Protein AF-R0D9V8-F1 (afdb_monomer_lite)

pLDDT: mean 70.89, std 11.18, range [47.66, 89.81]

Secondary structure (DSSP, 8-state):
-HHHHHHHHHHHHHHHHHHHHHHHHHHHHHHHHHHHH--SHHHHHHHHHHHHHHHHHHHHHHHHHH--THHHHHHHHHHHHHHHHHHHHHHHHHHHHHHHHHHHHHHHHHHHHHHHHHT-

InterPro domains:
  IPR007208 Na(+)/H(+) antiporter subunit F-like [PF04066] (43-93)
  IPR007208 Na(+)/H(+) antiporter subunit F-like [PTHR34702] (14-97)

Organism: NCBI:txid999406

Radius of gyration: 25.47 Å; chains: 1; bounding box: 52×42×79 Å

Structure (mmCIF, N/CA/C/O backbone):
data_AF-R0D9V8-F1
#
_entry.id   AF-R0D9V8-F1
#
loop_
_atom_site.group_PDB
_atom_site.id
_atom_site.type_symbol
_atom_site.label_atom_id
_atom_site.label_alt_id
_atom_site.label_comp_id
_atom_site.label_asym_id
_atom_site.label_entity_id
_atom_site.label_seq_id
_atom_site.pdbx_PDB_ins_code
_atom_site.Cartn_x
_atom_site.Cartn_y
_atom_site.Cartn_z
_atom_site.occupancy
_atom_site.B_iso_or_equiv
_atom_site.auth_seq_id
_atom_site.auth_comp_id
_atom_site.auth_asym_id
_atom_site.auth_atom_id
_atom_site.pdbx_PDB_model_num
ATOM 1 N N . MET A 1 1 ? 24.668 -20.956 -30.617 1.00 48.03 1 MET A N 1
ATOM 2 C CA . MET A 1 1 ? 24.468 -21.303 -29.187 1.00 48.03 1 MET A CA 1
ATOM 3 C C . MET A 1 1 ? 23.769 -20.212 -28.361 1.00 48.03 1 MET A C 1
ATOM 5 O O . MET A 1 1 ? 23.197 -20.563 -27.343 1.00 48.03 1 MET A O 1
ATOM 9 N N . GLY A 1 2 ? 23.724 -18.937 -28.790 1.00 48.38 2 GLY A N 1
ATOM 10 C CA . GLY A 1 2 ? 23.077 -17.847 -28.027 1.00 48.38 2 GLY A CA 1
ATOM 11 C C . GLY A 1 2 ? 21.536 -17.845 -27.986 1.00 48.38 2 GLY A C 1
ATOM 12 O O . GLY A 1 2 ? 20.964 -17.494 -26.963 1.00 48.38 2 GLY A O 1
ATOM 13 N N . ALA A 1 3 ? 20.844 -18.317 -29.031 1.00 50.62 3 ALA A N 1
ATOM 14 C CA . ALA A 1 3 ? 19.370 -18.283 -29.089 1.00 50.62 3 ALA A CA 1
ATOM 15 C C . ALA A 1 3 ? 18.670 -19.261 -28.117 1.00 50.62 3 ALA A C 1
ATOM 17 O O . ALA A 1 3 ? 17.602 -18.962 -27.593 1.00 50.62 3 ALA A O 1
ATOM 18 N N . LYS A 1 4 ? 19.293 -20.414 -27.820 1.00 47.78 4 LYS A N 1
ATOM 19 C CA . LYS A 1 4 ? 18.778 -21.378 -26.828 1.00 47.78 4 LYS A CA 1
ATOM 20 C C . LYS A 1 4 ? 18.909 -20.872 -25.388 1.00 47.78 4 LYS A C 1
ATOM 22 O O . LYS A 1 4 ? 18.100 -21.241 -24.547 1.00 47.78 4 LYS A O 1
ATOM 27 N N . MET A 1 5 ? 19.902 -20.023 -25.121 1.00 50.25 5 MET A N 1
ATOM 28 C CA . MET A 1 5 ? 20.124 -19.432 -23.800 1.00 50.25 5 MET A CA 1
ATOM 29 C C . MET A 1 5 ? 19.162 -18.266 -23.543 1.00 50.25 5 MET A C 1
ATOM 31 O O . MET A 1 5 ? 18.679 -18.127 -22.427 1.00 50.25 5 MET A O 1
ATOM 35 N N . GLY A 1 6 ? 18.802 -17.518 -24.596 1.00 53.31 6 GLY A N 1
ATOM 36 C CA . GLY A 1 6 ? 17.709 -16.542 -24.565 1.00 53.31 6 GLY A CA 1
ATOM 37 C C . GLY A 1 6 ? 16.371 -17.198 -24.226 1.00 53.31 6 GLY A C 1
ATOM 38 O O . GLY A 1 6 ? 15.767 -16.840 -23.231 1.00 53.31 6 GLY A O 1
ATOM 39 N N . ALA A 1 7 ? 15.960 -18.245 -24.950 1.00 54.41 7 ALA A N 1
ATOM 40 C CA . ALA A 1 7 ? 14.696 -18.942 -24.670 1.00 54.41 7 ALA A CA 1
ATOM 41 C C . ALA A 1 7 ? 14.644 -19.613 -23.278 1.00 54.41 7 ALA A C 1
ATOM 43 O O . ALA A 1 7 ? 13.584 -19.673 -22.657 1.00 54.41 7 ALA A O 1
ATOM 44 N N . ALA A 1 8 ? 15.782 -20.100 -22.768 1.00 55.53 8 ALA A N 1
ATOM 45 C CA . ALA A 1 8 ? 15.876 -20.615 -21.402 1.00 55.53 8 ALA A CA 1
ATOM 46 C C . ALA A 1 8 ? 15.761 -19.492 -20.359 1.00 55.53 8 ALA A C 1
ATOM 48 O O . ALA A 1 8 ? 15.076 -19.670 -19.356 1.00 55.53 8 ALA A O 1
ATOM 49 N N . ALA A 1 9 ? 16.366 -18.327 -20.615 1.00 56.56 9 ALA A N 1
ATOM 50 C CA . ALA A 1 9 ? 16.211 -17.148 -19.772 1.00 56.56 9 ALA A CA 1
ATOM 51 C C . ALA A 1 9 ? 14.759 -16.645 -19.781 1.00 56.56 9 ALA A C 1
ATOM 53 O O . ALA A 1 9 ? 14.196 -16.456 -18.709 1.00 56.56 9 ALA A O 1
ATOM 54 N N . GLU A 1 10 ? 14.118 -16.537 -20.949 1.00 59.72 10 GLU A N 1
ATOM 55 C CA . GLU A 1 10 ? 12.695 -16.187 -21.082 1.00 59.72 10 GLU A CA 1
ATOM 56 C C . GLU A 1 10 ? 11.802 -17.158 -20.287 1.00 59.72 10 GLU A C 1
ATOM 58 O O . GLU A 1 10 ? 10.911 -16.738 -19.547 1.00 59.72 10 GLU A O 1
ATOM 63 N N . GLY A 1 11 ? 12.077 -18.467 -20.358 1.00 62.78 11 GLY A N 1
ATOM 64 C CA . GLY A 1 11 ? 11.357 -19.488 -19.591 1.00 62.78 11 GLY A CA 1
ATOM 65 C C . GLY A 1 11 ? 11.581 -19.390 -18.077 1.00 62.78 11 GLY A C 1
ATOM 66 O O . GLY A 1 11 ? 10.637 -19.544 -17.302 1.00 62.78 11 GLY A O 1
ATOM 67 N N . MET A 1 12 ? 12.805 -19.083 -17.639 1.00 67.06 12 MET A N 1
ATOM 68 C CA . MET A 1 12 ? 13.138 -18.875 -16.225 1.00 67.06 12 MET A CA 1
ATOM 69 C C . MET A 1 12 ? 12.504 -17.597 -15.672 1.00 67.06 12 MET A C 1
ATOM 71 O O . MET A 1 12 ? 11.927 -17.631 -14.587 1.00 67.06 12 MET A O 1
ATOM 75 N N . PHE A 1 13 ? 12.548 -16.491 -16.420 1.00 67.75 13 PHE A N 1
ATOM 76 C CA . PHE A 1 13 ? 11.872 -15.246 -16.055 1.00 67.75 13 PHE A CA 1
ATOM 77 C C . PHE A 1 13 ? 10.363 -15.456 -15.958 1.00 67.75 13 PHE A C 1
ATOM 79 O O . PHE A 1 13 ? 9.760 -15.063 -14.963 1.00 67.75 13 PHE A O 1
ATOM 86 N N . THR A 1 14 ? 9.766 -16.156 -16.923 1.00 70.44 14 THR A N 1
ATOM 87 C CA . THR A 1 14 ? 8.336 -16.493 -16.897 1.00 70.44 14 THR A CA 1
ATOM 88 C C . THR A 1 14 ? 7.987 -17.370 -15.692 1.00 70.44 14 THR A C 1
ATOM 90 O O . THR A 1 14 ? 6.995 -17.118 -15.010 1.00 70.44 14 THR A O 1
ATOM 93 N N . GLY A 1 15 ? 8.832 -18.352 -15.363 1.00 76.56 15 GLY A N 1
ATOM 94 C CA . GLY A 1 15 ? 8.662 -19.195 -14.179 1.00 76.56 15 GLY A CA 1
ATOM 95 C C . GLY A 1 15 ? 8.713 -18.401 -12.871 1.00 76.56 15 GLY A C 1
ATOM 96 O O . GLY A 1 15 ? 7.859 -18.586 -12.005 1.00 76.56 15 GLY A O 1
ATOM 97 N N . VAL A 1 16 ? 9.664 -17.471 -12.742 1.00 77.25 16 VAL A N 1
ATOM 98 C CA . VAL A 1 16 ? 9.785 -16.587 -11.570 1.00 77.25 16 VAL A CA 1
ATOM 99 C C . VAL A 1 16 ? 8.598 -15.628 -11.473 1.00 77.25 16 VAL A C 1
ATOM 101 O O . VAL A 1 16 ? 8.066 -15.436 -10.379 1.00 77.25 16 VAL A O 1
ATOM 104 N N . LEU A 1 17 ? 8.136 -15.070 -12.595 1.00 71.31 17 LEU A N 1
ATOM 105 C CA . LEU A 1 17 ? 6.953 -14.209 -12.635 1.00 71.31 17 LEU A CA 1
ATOM 106 C C . LEU A 1 17 ? 5.699 -14.968 -12.186 1.00 71.31 17 LEU A C 1
ATOM 108 O O . LEU A 1 17 ? 5.014 -14.516 -11.269 1.00 71.31 17 LEU A O 1
ATOM 112 N N . ILE A 1 18 ? 5.441 -16.155 -12.739 1.00 77.12 18 ILE A N 1
ATOM 113 C CA . ILE A 1 18 ? 4.298 -16.993 -12.344 1.00 77.12 18 ILE A CA 1
ATOM 114 C C . ILE A 1 18 ? 4.387 -17.368 -10.861 1.00 77.12 18 ILE A C 1
ATOM 116 O O . ILE A 1 18 ? 3.401 -17.227 -10.138 1.00 77.12 18 ILE A O 1
ATOM 120 N N . LEU A 1 19 ? 5.565 -17.775 -10.377 1.00 81.25 19 LEU A N 1
ATOM 121 C CA . LEU A 1 19 ? 5.772 -18.101 -8.966 1.00 81.25 19 LEU A CA 1
ATOM 122 C C . LEU A 1 19 ? 5.473 -16.893 -8.064 1.00 81.25 19 LEU A C 1
ATOM 124 O O . LEU A 1 19 ? 4.761 -17.026 -7.069 1.00 81.25 19 LEU A O 1
ATOM 128 N N . SER A 1 20 ? 5.970 -15.707 -8.429 1.00 75.50 20 SER A N 1
ATOM 129 C CA . SER A 1 20 ? 5.725 -14.474 -7.677 1.00 75.50 20 SER A CA 1
ATOM 130 C C . SER A 1 20 ? 4.242 -14.110 -7.622 1.00 75.50 20 SER A C 1
ATOM 132 O O . SER A 1 20 ? 3.751 -13.778 -6.545 1.00 75.50 20 SER A O 1
ATOM 134 N N . VAL A 1 21 ? 3.511 -14.256 -8.734 1.00 75.88 21 VAL A N 1
ATOM 135 C CA . VAL A 1 21 ? 2.064 -14.011 -8.803 1.00 75.88 21 VAL A CA 1
ATOM 136 C C . VAL A 1 21 ? 1.314 -14.996 -7.911 1.00 75.88 21 VAL A C 1
ATOM 138 O O . VAL A 1 21 ? 0.484 -14.573 -7.113 1.00 75.88 21 VAL A O 1
ATOM 141 N N . VAL A 1 22 ? 1.651 -16.288 -7.964 1.00 81.88 22 VAL A N 1
ATO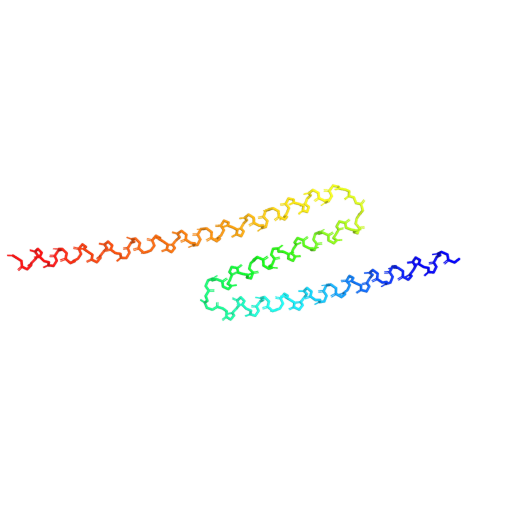M 142 C CA . VAL A 1 22 ? 1.024 -17.325 -7.125 1.00 81.88 22 VAL A CA 1
ATOM 143 C C . VAL A 1 22 ? 1.255 -17.050 -5.636 1.00 81.88 22 VAL A C 1
ATOM 145 O O . VAL A 1 22 ? 0.312 -17.086 -4.843 1.00 81.88 22 VAL A O 1
ATOM 148 N N . ILE A 1 23 ? 2.484 -16.706 -5.246 1.00 79.19 23 ILE A N 1
ATOM 149 C CA . ILE A 1 23 ? 2.815 -16.344 -3.859 1.00 79.19 23 ILE A CA 1
ATOM 150 C C . ILE A 1 23 ? 2.074 -15.067 -3.432 1.00 79.19 23 ILE A C 1
ATOM 152 O O . ILE A 1 23 ? 1.586 -14.992 -2.296 1.00 79.19 23 ILE A O 1
ATOM 156 N N . LEU A 1 24 ? 1.948 -14.079 -4.328 1.00 74.12 24 LEU A N 1
ATOM 157 C CA . LEU A 1 24 ? 1.171 -12.861 -4.085 1.00 74.12 24 LEU A CA 1
ATOM 158 C C . LEU A 1 24 ? -0.305 -13.188 -3.854 1.00 74.12 24 LEU A C 1
ATOM 160 O O . LEU A 1 24 ? -0.888 -12.687 -2.893 1.00 74.12 24 LEU A O 1
ATOM 164 N N . SER A 1 25 ? -0.895 -14.040 -4.693 1.00 77.50 25 SER A N 1
ATOM 165 C CA . SER A 1 25 ? -2.292 -14.466 -4.589 1.00 77.50 25 SER A CA 1
ATOM 166 C C . SER A 1 25 ? -2.561 -15.182 -3.266 1.00 77.50 25 SER A C 1
ATOM 168 O O . SER A 1 25 ? -3.518 -14.838 -2.573 1.00 77.50 25 SER A O 1
ATOM 170 N N . ILE A 1 26 ? -1.681 -16.095 -2.843 1.00 81.81 26 ILE A N 1
ATOM 171 C CA . ILE A 1 26 ? -1.800 -16.785 -1.546 1.00 81.81 26 ILE A CA 1
ATOM 172 C C . ILE A 1 26 ? -1.705 -15.781 -0.385 1.00 81.81 26 ILE A C 1
ATOM 174 O O . ILE A 1 26 ? -2.538 -15.788 0.525 1.00 81.81 26 ILE A O 1
ATOM 178 N N . ASN A 1 27 ? -0.750 -14.847 -0.438 1.00 74.44 27 ASN A N 1
ATOM 179 C CA . ASN A 1 27 ? -0.633 -13.774 0.556 1.00 74.44 27 ASN A CA 1
ATOM 180 C C . ASN A 1 27 ? -1.842 -12.825 0.561 1.00 74.44 27 ASN A C 1
ATOM 182 O O . ASN A 1 27 ? -2.121 -12.181 1.574 1.00 74.44 27 ASN A O 1
ATOM 186 N N . MET A 1 28 ? -2.536 -12.670 -0.567 1.00 70.44 28 MET A N 1
ATOM 187 C CA . MET A 1 28 ? -3.745 -11.851 -0.674 1.00 70.44 28 MET A CA 1
ATOM 188 C C . MET A 1 28 ? -4.896 -12.495 0.101 1.00 70.44 28 MET A C 1
ATOM 190 O O . MET A 1 28 ? -5.557 -11.821 0.889 1.00 70.44 28 MET A O 1
ATOM 194 N N . VAL A 1 29 ? -5.065 -13.811 -0.050 1.00 74.69 29 VAL A N 1
ATOM 195 C CA . VAL A 1 29 ? -6.060 -14.599 0.689 1.00 74.69 29 VAL A CA 1
ATOM 196 C C . VAL A 1 29 ? -5.759 -14.588 2.189 1.00 74.69 29 VAL A C 1
ATOM 198 O O . VAL A 1 29 ? -6.664 -14.377 2.991 1.00 74.69 29 VAL A O 1
ATOM 201 N N . PHE A 1 30 ? -4.489 -14.710 2.587 1.00 73.88 30 PHE A N 1
ATOM 202 C CA . PHE A 1 30 ? -4.100 -14.643 4.001 1.00 73.88 30 PHE A CA 1
ATOM 203 C C . PHE A 1 30 ? -4.362 -13.259 4.627 1.00 73.88 30 PHE A C 1
ATOM 205 O O . PHE A 1 30 ? -4.832 -13.163 5.762 1.00 73.88 30 PHE A O 1
ATOM 212 N N . CYS A 1 31 ? -4.129 -12.175 3.875 1.00 65.50 31 CYS A N 1
ATOM 213 C CA . CYS A 1 31 ? -4.496 -10.821 4.303 1.00 65.50 31 CYS A CA 1
ATOM 214 C C . CYS A 1 31 ? -6.002 -10.637 4.462 1.00 65.50 31 CYS A C 1
ATOM 216 O O . CYS A 1 31 ? -6.429 -10.022 5.435 1.00 65.50 31 CYS A O 1
ATOM 218 N N . LEU A 1 32 ? -6.800 -11.176 3.539 1.00 65.00 32 LEU A N 1
ATOM 219 C CA . LEU A 1 32 ? -8.261 -11.153 3.627 1.00 65.00 32 LEU A CA 1
ATOM 220 C C . LEU A 1 32 ? -8.761 -11.924 4.850 1.00 65.00 32 LEU A C 1
ATOM 222 O O . LEU A 1 32 ? -9.574 -11.397 5.605 1.00 65.00 32 LEU A O 1
ATOM 226 N N . LEU A 1 33 ? -8.224 -13.122 5.096 1.00 66.00 33 LEU A N 1
ATOM 227 C CA . LEU A 1 33 ? -8.568 -13.918 6.275 1.00 66.00 33 LEU A CA 1
ATOM 228 C C . LEU A 1 33 ? -8.260 -13.161 7.573 1.00 66.00 33 LEU A C 1
ATOM 230 O O . LEU A 1 33 ? -9.112 -13.095 8.453 1.00 66.00 33 LEU A O 1
ATOM 234 N N . ARG A 1 34 ? -7.098 -12.505 7.675 1.00 69.50 34 ARG A N 1
ATOM 235 C CA . ARG A 1 34 ? -6.734 -11.691 8.847 1.00 69.50 34 ARG A CA 1
ATOM 236 C C . ARG A 1 34 ? -7.556 -10.399 8.971 1.00 69.50 34 ARG A C 1
ATOM 238 O O . ARG A 1 34 ? -7.906 -10.008 10.079 1.00 69.50 34 ARG A O 1
ATOM 245 N N . ALA A 1 35 ? -7.907 -9.754 7.856 1.00 61.22 35 ALA A N 1
ATOM 246 C CA . ALA A 1 35 ? -8.742 -8.548 7.842 1.00 61.22 35 ALA A CA 1
ATOM 247 C C . ALA A 1 35 ? -10.190 -8.812 8.285 1.00 61.22 35 ALA A C 1
ATOM 249 O O . ALA A 1 35 ? -10.832 -7.920 8.845 1.00 61.22 35 ALA A O 1
ATOM 250 N N . VAL A 1 36 ? -10.701 -10.018 8.008 1.00 61.03 36 VAL A N 1
ATOM 251 C CA . VAL A 1 36 ? -12.063 -10.449 8.356 1.00 61.03 36 VAL A CA 1
ATOM 252 C C . VAL A 1 36 ? -12.118 -11.056 9.760 1.00 61.03 36 VAL A C 1
ATOM 254 O O . VAL A 1 36 ? -13.064 -10.771 10.490 1.00 61.03 36 VAL A O 1
ATOM 257 N N . LEU A 1 37 ? -11.112 -11.840 10.173 1.00 62.28 37 LEU A N 1
ATOM 258 C CA . LEU A 1 37 ? -11.066 -12.441 11.515 1.00 62.28 37 LEU A CA 1
ATOM 259 C C . LEU A 1 37 ? -10.512 -11.512 12.603 1.00 62.28 37 LEU A C 1
ATOM 261 O O . LEU A 1 37 ? -10.627 -11.853 13.774 1.00 62.28 37 LEU A O 1
ATOM 265 N N . GLY A 1 38 ? -9.905 -10.373 12.262 1.00 57.41 38 GLY A N 1
ATOM 266 C CA . GLY A 1 38 ? -9.362 -9.433 13.241 1.00 57.41 38 GLY A CA 1
ATOM 267 C C . GLY A 1 38 ? -10.443 -8.520 13.844 1.00 57.41 38 GLY A C 1
ATOM 268 O O . GLY A 1 38 ? -10.832 -7.555 13.186 1.00 57.41 38 GLY A O 1
ATOM 269 N N . PRO A 1 39 ? -10.891 -8.716 15.104 1.00 60.91 39 PRO A N 1
ATOM 270 C CA . PRO A 1 39 ? -11.776 -7.770 15.800 1.00 60.91 39 PRO A CA 1
ATOM 271 C C . PRO A 1 39 ? -11.060 -6.458 16.172 1.00 60.91 39 PRO A C 1
ATOM 273 O O . PRO A 1 39 ? -11.693 -5.490 16.587 1.00 60.91 39 PRO A O 1
ATOM 276 N N . ARG A 1 40 ? -9.724 -6.419 16.058 1.00 67.12 40 ARG A N 1
ATOM 277 C CA . ARG A 1 40 ? -8.879 -5.286 16.450 1.00 67.12 40 ARG A CA 1
ATOM 278 C C . ARG A 1 40 ? -8.622 -4.374 15.251 1.00 67.12 40 ARG A C 1
ATOM 280 O O . ARG A 1 40 ? -8.123 -4.828 14.224 1.00 67.12 40 ARG A O 1
ATOM 287 N N . PHE A 1 41 ? -8.829 -3.066 15.424 1.00 65.38 41 PHE A N 1
ATOM 288 C CA . PHE A 1 41 ? -8.502 -2.039 14.420 1.00 65.38 41 PHE A CA 1
ATOM 289 C C . PHE A 1 41 ? -7.070 -2.162 13.862 1.00 65.38 41 PHE A C 1
ATOM 291 O O . PHE A 1 41 ? -6.848 -1.919 12.678 1.00 65.38 41 PHE A O 1
ATOM 298 N N . SER A 1 42 ? -6.120 -2.616 14.687 1.00 63.06 42 SER A N 1
ATOM 299 C CA . SER A 1 42 ? -4.721 -2.837 14.297 1.00 63.06 42 SER A CA 1
ATOM 300 C C . SER A 1 42 ? -4.547 -3.881 13.176 1.00 63.06 42 SER A C 1
ATOM 302 O O . SER A 1 42 ? -3.748 -3.674 12.266 1.00 63.06 42 SER A O 1
ATOM 304 N N . ASP A 1 43 ? -5.339 -4.961 13.160 1.00 67.56 43 ASP A N 1
ATOM 305 C CA . ASP A 1 43 ? -5.262 -5.976 12.092 1.00 67.56 43 ASP A CA 1
ATOM 306 C C . ASP A 1 43 ? -5.784 -5.442 10.755 1.00 67.56 43 ASP A C 1
ATOM 308 O O . ASP A 1 43 ? -5.235 -5.747 9.693 1.00 67.56 43 ASP A O 1
ATOM 312 N N . ARG A 1 44 ? -6.808 -4.583 10.804 1.00 72.00 44 ARG A N 1
ATOM 313 C CA . ARG A 1 44 ? -7.376 -3.945 9.613 1.00 72.00 44 ARG A CA 1
ATOM 314 C C . ARG A 1 44 ? -6.399 -2.938 8.994 1.00 72.00 44 ARG A C 1
ATOM 316 O O . ARG A 1 44 ? -6.297 -2.868 7.772 1.00 72.00 44 ARG A O 1
ATOM 323 N N . LEU A 1 45 ? -5.620 -2.228 9.815 1.00 70.69 45 LEU A N 1
ATOM 324 C CA . LEU A 1 45 ? -4.502 -1.395 9.354 1.00 70.69 45 LEU A CA 1
ATOM 325 C C . LEU A 1 45 ? -3.418 -2.231 8.655 1.00 70.69 45 LEU A C 1
ATOM 327 O O . LEU A 1 45 ? -3.043 -1.923 7.523 1.00 70.69 45 LEU A O 1
ATOM 331 N N . ILE A 1 46 ? -2.957 -3.320 9.276 1.00 73.06 46 ILE A N 1
ATOM 332 C CA . ILE A 1 46 ? -1.926 -4.190 8.684 1.00 73.06 46 ILE A CA 1
ATOM 333 C C . ILE A 1 46 ? -2.370 -4.721 7.310 1.00 73.06 46 ILE A C 1
ATOM 335 O O . ILE A 1 46 ? -1.568 -4.730 6.373 1.00 73.06 46 ILE A O 1
ATOM 339 N N . ALA A 1 47 ? -3.646 -5.093 7.158 1.00 72.38 47 ALA A N 1
ATOM 340 C CA . ALA A 1 47 ? -4.201 -5.548 5.884 1.00 72.38 47 ALA A CA 1
ATOM 341 C C . ALA A 1 47 ? -4.158 -4.471 4.783 1.00 72.38 47 ALA A C 1
ATOM 343 O O . ALA A 1 47 ? -3.780 -4.771 3.651 1.00 72.38 47 ALA A O 1
ATOM 344 N N . ILE A 1 48 ? -4.486 -3.215 5.105 1.00 74.56 48 ILE A N 1
ATOM 345 C CA . ILE A 1 48 ? -4.463 -2.096 4.144 1.00 74.56 48 ILE A CA 1
ATOM 346 C C . ILE A 1 48 ? -3.040 -1.842 3.628 1.00 74.56 48 ILE A C 1
ATOM 348 O O . ILE A 1 48 ? -2.837 -1.696 2.422 1.00 74.56 48 ILE A O 1
ATOM 352 N N . ASN A 1 49 ? -2.040 -1.857 4.512 1.00 81.81 49 ASN A N 1
ATOM 353 C CA . ASN A 1 49 ? -0.640 -1.677 4.118 1.00 81.81 49 ASN A CA 1
ATOM 354 C C . ASN A 1 49 ? -0.128 -2.825 3.223 1.00 81.81 49 ASN A C 1
ATOM 356 O O . ASN A 1 49 ? 0.601 -2.613 2.251 1.00 81.81 49 ASN A O 1
ATOM 360 N N . MET A 1 50 ? -0.551 -4.055 3.523 1.00 77.31 50 MET A N 1
ATOM 361 C CA . MET A 1 50 ? -0.242 -5.243 2.720 1.00 77.31 50 MET A CA 1
ATOM 362 C C . MET A 1 50 ? -0.895 -5.226 1.330 1.00 77.31 50 MET A C 1
ATOM 364 O O . MET A 1 50 ? -0.346 -5.790 0.384 1.00 77.31 50 MET A O 1
ATOM 368 N N . ILE A 1 51 ? -2.066 -4.600 1.190 1.00 78.81 51 ILE A N 1
ATOM 369 C CA . ILE A 1 51 ? -2.696 -4.376 -0.117 1.00 78.81 51 ILE A CA 1
ATOM 370 C C . ILE A 1 51 ? -1.895 -3.329 -0.894 1.00 78.81 51 ILE A C 1
ATOM 372 O O . ILE A 1 51 ? -1.499 -3.601 -2.023 1.00 78.81 51 ILE A O 1
ATOM 376 N N . GLY A 1 52 ? -1.577 -2.184 -0.277 1.00 76.88 52 GLY A N 1
ATOM 377 C CA . GLY A 1 52 ? -0.814 -1.109 -0.926 1.00 76.88 52 GLY A CA 1
ATOM 378 C C . GLY A 1 52 ? 0.540 -1.573 -1.471 1.00 76.88 52 GLY A C 1
ATOM 379 O O . GLY A 1 52 ? 0.888 -1.279 -2.612 1.00 76.88 52 GLY A O 1
ATOM 380 N N . THR A 1 53 ? 1.270 -2.384 -0.703 1.00 78.50 53 THR A N 1
ATOM 381 C CA . THR A 1 53 ? 2.553 -2.958 -1.147 1.00 78.50 53 THR A CA 1
ATOM 382 C C . THR A 1 53 ? 2.406 -3.928 -2.323 1.00 78.50 53 THR A C 1
ATOM 384 O O . THR A 1 53 ? 3.230 -3.876 -3.236 1.00 78.50 53 THR A O 1
ATOM 387 N N . LYS A 1 54 ? 1.352 -4.759 -2.378 1.00 76.38 54 LYS A N 1
ATOM 388 C CA . LYS A 1 54 ? 1.088 -5.624 -3.548 1.00 76.38 54 LYS A CA 1
ATOM 389 C C . LYS A 1 54 ? 0.753 -4.822 -4.805 1.00 76.38 54 LYS A C 1
ATOM 391 O O . LYS A 1 54 ? 1.212 -5.183 -5.886 1.00 76.38 54 LYS A O 1
ATOM 396 N N . THR A 1 55 ? -0.016 -3.742 -4.677 1.00 79.44 55 THR A N 1
ATOM 397 C CA . THR A 1 55 ? -0.382 -2.889 -5.818 1.00 79.44 55 THR A CA 1
ATOM 398 C C . THR A 1 55 ? 0.848 -2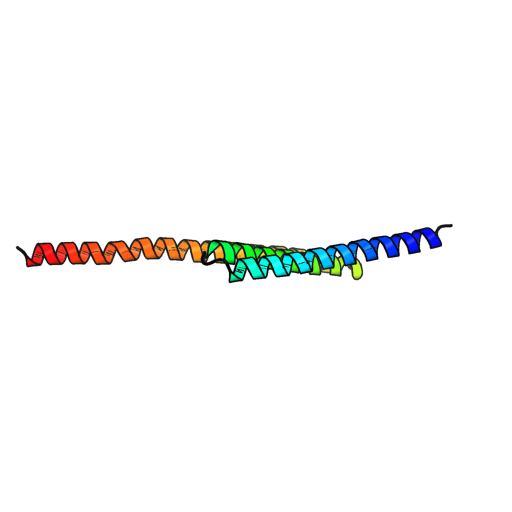.209 -6.417 1.00 79.44 55 THR A C 1
ATOM 400 O O . THR A 1 55 ? 1.025 -2.217 -7.632 1.00 79.44 55 THR A O 1
ATOM 403 N N . VAL A 1 56 ? 1.749 -1.698 -5.572 1.00 83.25 56 VAL A N 1
ATOM 404 C CA . VAL A 1 56 ? 3.030 -1.115 -6.010 1.00 83.25 56 VAL A CA 1
ATOM 405 C C . VAL A 1 56 ? 3.907 -2.162 -6.702 1.00 83.25 56 VAL A C 1
ATOM 407 O O . VAL A 1 56 ? 4.467 -1.889 -7.758 1.00 83.25 56 VAL A O 1
ATOM 410 N N . LEU A 1 57 ? 3.975 -3.382 -6.158 1.00 81.19 57 LEU A N 1
ATOM 411 C CA . LEU A 1 57 ? 4.678 -4.511 -6.779 1.00 81.19 57 LEU A CA 1
ATOM 412 C C . LEU A 1 57 ? 4.129 -4.853 -8.173 1.00 81.19 57 LEU A C 1
ATOM 414 O O . LEU A 1 57 ? 4.909 -5.087 -9.091 1.00 81.19 57 LEU A O 1
ATOM 418 N N . MET A 1 58 ? 2.806 -4.843 -8.355 1.00 74.38 58 MET A N 1
ATOM 419 C CA . MET A 1 58 ? 2.180 -5.065 -9.666 1.00 74.38 58 MET A CA 1
ATOM 420 C C . MET A 1 58 ? 2.563 -3.981 -10.681 1.00 74.38 58 MET A C 1
ATOM 422 O O . MET A 1 58 ? 2.867 -4.302 -11.827 1.00 74.38 58 MET A O 1
ATOM 426 N N . ILE A 1 59 ? 2.604 -2.713 -10.263 1.00 79.56 59 ILE A N 1
ATOM 427 C CA . ILE A 1 59 ? 3.028 -1.598 -11.126 1.00 79.56 59 ILE A CA 1
ATOM 428 C C . ILE A 1 59 ? 4.522 -1.721 -11.467 1.00 79.56 59 ILE A C 1
ATOM 430 O O . ILE A 1 59 ? 4.902 -1.563 -12.626 1.00 79.56 59 ILE A O 1
ATOM 434 N N . ALA A 1 60 ? 5.358 -2.090 -10.492 1.00 77.06 60 ALA A N 1
ATOM 435 C CA . ALA A 1 60 ? 6.789 -2.331 -10.687 1.00 77.06 60 ALA A CA 1
ATOM 436 C C . ALA A 1 60 ? 7.072 -3.449 -11.705 1.00 77.06 60 ALA A C 1
ATOM 438 O O . ALA A 1 60 ? 7.972 -3.325 -12.537 1.00 77.06 60 ALA A O 1
ATOM 439 N N . LEU A 1 61 ? 6.285 -4.528 -11.682 1.00 73.69 61 LEU A N 1
ATOM 440 C CA . LEU A 1 61 ? 6.372 -5.594 -12.684 1.00 73.69 61 LEU A CA 1
ATOM 441 C C . LEU A 1 61 ? 5.918 -5.123 -14.071 1.00 73.69 61 LEU A C 1
ATOM 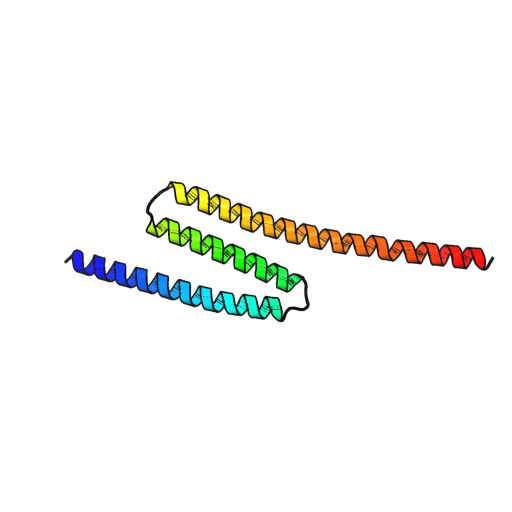443 O O . LEU A 1 61 ? 6.504 -5.533 -15.070 1.00 73.69 61 LEU A O 1
ATOM 447 N N . LEU A 1 62 ? 4.926 -4.232 -14.144 1.00 70.88 62 LEU A N 1
ATOM 448 C CA . LEU A 1 62 ? 4.457 -3.655 -15.406 1.00 70.88 62 LEU A CA 1
ATOM 449 C C . LEU A 1 62 ? 5.547 -2.827 -16.109 1.00 70.88 62 LEU A C 1
ATOM 451 O O . LEU A 1 62 ? 5.711 -2.938 -17.321 1.00 70.88 62 LEU A O 1
ATOM 455 N N . ILE A 1 63 ? 6.340 -2.060 -15.354 1.00 71.69 63 ILE A N 1
ATOM 456 C CA . ILE A 1 63 ? 7.481 -1.286 -15.881 1.00 71.69 63 ILE A CA 1
ATOM 457 C C . ILE A 1 63 ? 8.483 -2.193 -16.599 1.00 71.69 63 ILE A C 1
ATOM 459 O O . ILE A 1 63 ? 8.962 -1.869 -17.685 1.00 71.69 63 ILE A O 1
ATOM 463 N N . LYS A 1 64 ? 8.772 -3.358 -16.005 1.00 66.00 64 LYS A N 1
ATOM 464 C CA . LYS A 1 64 ? 9.700 -4.347 -16.565 1.00 66.00 64 LYS A CA 1
ATOM 465 C C . LYS A 1 64 ? 9.254 -4.829 -17.950 1.00 66.00 64 LYS A C 1
ATOM 467 O O . LYS A 1 64 ? 10.104 -5.101 -18.785 1.00 66.00 64 LYS A O 1
ATOM 472 N N . VAL A 1 65 ? 7.944 -4.943 -18.176 1.00 68.06 65 VAL A N 1
ATOM 473 C CA . VAL A 1 65 ? 7.369 -5.428 -19.441 1.00 68.06 65 VAL A CA 1
ATOM 474 C C . VAL A 1 65 ? 7.410 -4.355 -20.527 1.00 68.06 65 VAL A C 1
ATOM 476 O O . VAL A 1 65 ? 7.663 -4.671 -21.685 1.00 68.06 65 VAL A O 1
ATOM 479 N N . PHE A 1 66 ? 7.173 -3.094 -20.164 1.00 73.31 66 PHE A N 1
ATOM 480 C CA . PHE A 1 66 ? 7.064 -2.007 -21.136 1.00 73.31 66 PHE A CA 1
ATOM 481 C C . PHE A 1 66 ? 8.403 -1.347 -21.498 1.00 73.31 66 PHE A C 1
ATOM 483 O O . PHE A 1 66 ? 8.456 -0.698 -22.532 1.00 73.31 66 PHE A O 1
ATOM 490 N N . HIS A 1 67 ? 9.482 -1.553 -20.727 1.00 64.25 67 HIS A N 1
ATOM 491 C CA . HIS A 1 67 ? 10.840 -1.059 -21.040 1.00 64.25 67 HIS A CA 1
ATOM 492 C C . HIS A 1 67 ? 10.973 0.469 -21.205 1.00 64.25 67 HIS A C 1
ATOM 494 O O . HIS A 1 67 ? 11.940 0.952 -21.786 1.00 64.25 67 HIS A O 1
ATOM 500 N N . GLU A 1 68 ? 10.032 1.228 -20.651 1.00 67.94 68 GLU A N 1
ATOM 501 C CA . GLU A 1 68 ? 9.973 2.680 -20.774 1.00 67.94 68 GLU A CA 1
ATOM 502 C C . GLU A 1 68 ? 10.230 3.362 -19.423 1.00 67.94 68 GLU A C 1
ATOM 504 O O . GLU A 1 68 ? 9.566 3.065 -18.423 1.00 67.94 68 GLU A O 1
ATOM 509 N N . ASP A 1 69 ? 11.181 4.299 -19.394 1.00 67.50 69 ASP A N 1
ATOM 510 C CA . ASP A 1 69 ? 11.689 4.911 -18.157 1.00 67.50 69 ASP A CA 1
ATOM 511 C C . ASP A 1 69 ? 10.639 5.770 -17.428 1.00 67.50 69 ASP A C 1
ATOM 513 O O . ASP A 1 69 ? 10.639 5.845 -16.198 1.00 67.50 69 ASP A O 1
ATOM 517 N N . TYR A 1 70 ? 9.672 6.354 -18.147 1.00 76.88 70 TYR A N 1
ATOM 518 C CA . TYR A 1 70 ? 8.622 7.195 -17.548 1.00 76.88 70 TYR A CA 1
ATOM 519 C C . TYR A 1 70 ? 7.677 6.427 -16.608 1.00 76.88 70 TYR A C 1
ATOM 521 O O . TYR A 1 70 ? 7.012 7.019 -15.754 1.00 76.88 70 TYR A O 1
ATOM 529 N N . LEU A 1 71 ? 7.609 5.100 -16.731 1.00 72.50 71 LEU A N 1
ATOM 530 C CA . LEU A 1 71 ? 6.783 4.265 -15.860 1.00 72.50 71 LEU A CA 1
ATOM 531 C C . LEU A 1 71 ? 7.393 4.139 -14.451 1.00 72.50 71 LEU A C 1
ATOM 533 O O . LEU A 1 71 ? 6.657 3.904 -13.487 1.00 72.50 71 LEU A O 1
ATOM 537 N N . VAL A 1 72 ? 8.713 4.330 -14.314 1.00 74.50 72 VAL A N 1
ATOM 538 C CA . VAL A 1 72 ? 9.434 4.293 -13.028 1.00 74.50 72 VAL A CA 1
ATOM 539 C C . VAL A 1 72 ? 8.977 5.428 -12.118 1.00 74.50 72 VAL A C 1
ATOM 541 O O . VAL A 1 72 ? 8.658 5.185 -10.953 1.00 74.50 72 VAL A O 1
ATOM 544 N N . ASP A 1 73 ? 8.859 6.640 -12.659 1.00 83.69 73 ASP A N 1
ATOM 545 C CA . ASP A 1 73 ? 8.402 7.807 -11.901 1.00 83.69 73 ASP A CA 1
ATOM 546 C C . ASP A 1 73 ? 6.965 7.619 -11.409 1.00 83.69 73 ASP A C 1
ATOM 548 O O . ASP A 1 73 ? 6.671 7.836 -10.232 1.00 83.69 73 ASP A O 1
ATOM 552 N N . ILE A 1 74 ? 6.071 7.123 -12.271 1.00 83.50 74 ILE A N 1
ATOM 553 C CA . ILE A 1 74 ? 4.677 6.830 -11.904 1.00 83.50 74 ILE A CA 1
ATOM 554 C C . ILE A 1 74 ? 4.616 5.777 -10.791 1.00 83.50 74 ILE A C 1
ATOM 556 O O . ILE A 1 74 ? 3.851 5.930 -9.837 1.00 83.50 74 ILE A O 1
ATOM 560 N N . CYS A 1 75 ? 5.440 4.730 -10.867 1.00 83.38 75 CYS A N 1
ATOM 561 C CA . CYS A 1 75 ? 5.523 3.713 -9.821 1.00 83.38 75 CYS A CA 1
ATOM 562 C C . CYS A 1 75 ? 6.017 4.283 -8.493 1.00 83.38 75 CYS A C 1
ATOM 564 O O . CYS A 1 75 ? 5.472 3.948 -7.437 1.00 83.38 75 CYS A O 1
ATOM 566 N N . LEU A 1 76 ? 7.027 5.151 -8.534 1.00 82.62 76 LEU A N 1
ATOM 567 C CA . LEU A 1 76 ? 7.577 5.787 -7.343 1.00 82.62 76 LEU A CA 1
ATOM 568 C C . LEU A 1 76 ? 6.542 6.717 -6.695 1.00 82.62 76 LEU A C 1
ATOM 570 O O . LEU A 1 76 ? 6.334 6.652 -5.483 1.00 82.62 76 LEU A O 1
ATOM 574 N N . ILE A 1 77 ? 5.806 7.497 -7.491 1.00 89.56 77 ILE A N 1
ATOM 575 C CA . ILE A 1 77 ? 4.696 8.333 -7.007 1.00 89.56 77 ILE A CA 1
ATOM 576 C C . ILE A 1 77 ? 3.595 7.460 -6.384 1.00 89.56 77 ILE A C 1
ATOM 578 O O . ILE A 1 77 ? 3.098 7.769 -5.300 1.00 89.56 77 ILE A O 1
ATOM 582 N N . TYR A 1 78 ? 3.245 6.333 -7.009 1.00 86.31 78 TYR A N 1
ATOM 583 C CA . TYR A 1 78 ? 2.223 5.423 -6.482 1.00 86.31 78 TYR A CA 1
ATOM 584 C C . TYR A 1 78 ? 2.645 4.760 -5.163 1.00 86.31 78 TYR A C 1
ATOM 586 O O . TYR A 1 78 ? 1.822 4.586 -4.256 1.00 86.31 78 TYR A O 1
ATOM 594 N N . ALA A 1 79 ? 3.934 4.434 -5.030 1.00 84.75 79 ALA A N 1
ATOM 595 C CA . ALA A 1 79 ? 4.517 3.929 -3.793 1.00 84.75 79 ALA A CA 1
ATOM 596 C C . ALA A 1 79 ? 4.416 4.960 -2.662 1.00 84.75 79 ALA A C 1
ATOM 598 O O . ALA A 1 79 ? 3.970 4.625 -1.560 1.00 84.75 79 ALA A O 1
ATOM 599 N N . LEU A 1 80 ? 4.752 6.221 -2.950 1.00 89.56 80 LEU A N 1
ATOM 600 C CA . LEU A 1 80 ? 4.673 7.315 -1.982 1.00 89.56 80 LEU A CA 1
ATOM 601 C C . LEU A 1 80 ? 3.232 7.603 -1.548 1.00 89.56 80 LEU A C 1
ATOM 603 O O . LEU A 1 80 ? 2.975 7.730 -0.351 1.00 89.56 80 LEU A O 1
ATOM 607 N N . ILE A 1 81 ? 2.280 7.652 -2.486 1.00 89.81 81 ILE A N 1
ATOM 608 C CA . ILE A 1 81 ? 0.862 7.893 -2.176 1.00 89.81 81 ILE A CA 1
ATOM 609 C C . ILE A 1 81 ? 0.292 6.753 -1.326 1.00 89.81 81 ILE A C 1
ATOM 611 O O . ILE A 1 81 ? -0.343 7.013 -0.305 1.00 89.81 81 ILE A O 1
ATOM 615 N N . SER A 1 82 ? 0.558 5.496 -1.697 1.00 84.12 82 SER A N 1
ATOM 616 C CA . SER A 1 82 ? 0.062 4.324 -0.958 1.00 84.12 82 SER A CA 1
ATOM 617 C C . SER A 1 82 ? 0.570 4.304 0.486 1.00 84.12 82 SER A C 1
ATOM 619 O O . SER A 1 82 ? -0.194 4.039 1.417 1.00 84.12 82 SER A O 1
ATOM 621 N N . PHE A 1 83 ? 1.848 4.640 0.685 1.00 83.69 83 PHE A N 1
ATOM 622 C CA . PHE A 1 83 ? 2.436 4.745 2.017 1.00 83.69 83 PHE A CA 1
ATOM 623 C C . PHE A 1 83 ? 1.855 5.926 2.808 1.00 83.69 83 PHE A C 1
ATOM 625 O O . PHE A 1 83 ? 1.476 5.770 3.972 1.00 83.69 83 PHE A O 1
ATOM 632 N N . LEU A 1 84 ? 1.715 7.094 2.174 1.00 89.12 84 LEU A N 1
ATOM 633 C CA . LEU A 1 84 ? 1.167 8.290 2.811 1.00 89.12 84 LEU A CA 1
ATOM 634 C C . LEU A 1 84 ? -0.282 8.081 3.264 1.00 89.12 84 LEU A C 1
ATOM 636 O O . LEU A 1 84 ? -0.607 8.389 4.411 1.00 89.12 84 LEU A O 1
ATOM 640 N N . SER A 1 85 ? -1.141 7.513 2.413 1.00 86.50 85 SER A N 1
ATOM 641 C CA . SER A 1 85 ? -2.532 7.203 2.765 1.00 86.50 85 SER A CA 1
ATOM 642 C C . SER A 1 85 ? -2.624 6.299 3.996 1.00 86.50 85 SER A C 1
ATOM 644 O O . SER A 1 85 ? -3.458 6.538 4.870 1.00 86.50 85 SER A O 1
ATOM 646 N N . PHE A 1 86 ? -1.741 5.304 4.116 1.00 82.69 86 PHE 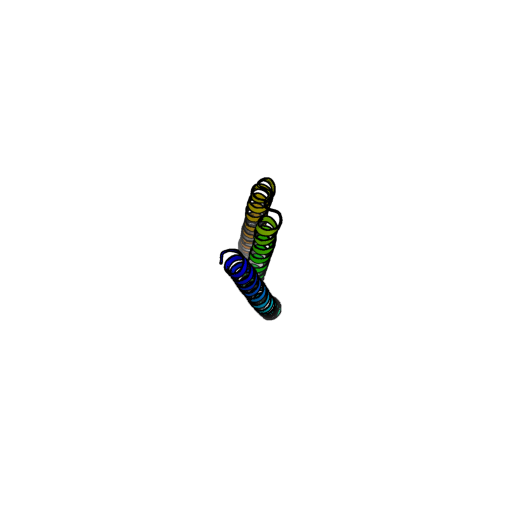A N 1
ATOM 647 C CA . PHE A 1 86 ? -1.695 4.420 5.280 1.00 82.69 86 PHE A CA 1
ATOM 648 C C . PHE A 1 86 ? -1.231 5.137 6.559 1.00 82.69 86 PHE A C 1
ATOM 650 O O . PHE A 1 86 ? -1.854 4.992 7.617 1.00 82.69 86 PHE A O 1
ATOM 657 N N . VAL A 1 87 ? -0.174 5.951 6.477 1.00 84.88 87 VAL A N 1
ATOM 658 C CA . VAL A 1 87 ? 0.328 6.733 7.622 1.00 84.88 87 VAL A CA 1
ATOM 659 C C . VAL A 1 87 ? -0.731 7.723 8.111 1.00 84.88 87 VAL A C 1
ATOM 661 O O . VAL A 1 87 ? -0.977 7.819 9.316 1.00 84.88 87 VAL A O 1
ATOM 664 N N . VAL A 1 88 ? -1.398 8.419 7.186 1.00 89.44 88 VAL A N 1
ATOM 665 C CA . VAL A 1 88 ? -2.486 9.355 7.500 1.00 89.44 88 VAL A CA 1
ATOM 666 C C . VAL A 1 88 ? -3.653 8.621 8.148 1.00 89.44 88 VAL A C 1
ATOM 668 O O . VAL A 1 88 ? -4.146 9.078 9.175 1.00 89.44 88 VAL A O 1
ATOM 671 N N . LEU A 1 89 ? -4.060 7.466 7.615 1.00 84.75 89 LEU A N 1
ATOM 672 C CA . LEU A 1 89 ? -5.124 6.655 8.206 1.00 84.75 89 LEU A CA 1
ATOM 673 C C . LEU A 1 89 ? -4.771 6.219 9.636 1.00 84.75 89 LEU A C 1
ATOM 675 O O . LEU A 1 89 ? -5.592 6.357 10.540 1.00 84.75 89 LEU A O 1
ATOM 679 N N . THR A 1 90 ? -3.536 5.768 9.863 1.00 83.19 90 THR A N 1
ATOM 680 C CA . THR A 1 90 ? -3.038 5.382 11.195 1.00 83.19 90 THR A CA 1
ATOM 681 C C . THR A 1 90 ? -3.086 6.549 12.175 1.00 83.19 90 THR A C 1
ATOM 683 O O . THR A 1 90 ? -3.629 6.415 13.272 1.00 83.19 90 THR A O 1
ATOM 686 N N . LYS A 1 91 ? -2.566 7.716 11.776 1.00 83.94 91 LYS A N 1
ATOM 687 C CA . LYS A 1 91 ? -2.594 8.940 12.590 1.00 83.94 91 LYS A CA 1
ATOM 688 C C . LYS A 1 91 ? -4.020 9.386 12.885 1.00 83.94 91 LYS A C 1
ATOM 690 O O . LYS A 1 91 ? -4.334 9.706 14.024 1.00 83.94 91 LYS A O 1
ATOM 695 N N . LEU A 1 92 ? -4.885 9.379 11.877 1.00 86.94 92 LEU A N 1
ATOM 696 C CA . LEU A 1 92 ? -6.277 9.792 11.997 1.00 86.94 92 LEU A CA 1
ATOM 697 C C . LEU A 1 92 ? -7.056 8.890 12.957 1.00 86.94 92 LEU A C 1
ATOM 699 O O . LEU A 1 92 ? -7.901 9.386 13.692 1.00 86.94 92 LEU A O 1
ATOM 703 N N . LEU A 1 93 ? -6.779 7.588 12.963 1.00 81.69 93 LEU A N 1
ATOM 704 C CA . LEU A 1 93 ? -7.391 6.640 13.894 1.00 81.69 93 LEU A CA 1
ATOM 705 C C . LEU A 1 93 ? -6.817 6.783 15.312 1.00 81.69 93 LEU A C 1
ATOM 707 O O . LEU A 1 93 ? -7.585 6.826 16.270 1.00 81.69 93 LEU A O 1
ATOM 711 N N . GLY A 1 94 ? -5.496 6.935 15.450 1.00 80.50 94 GLY A N 1
ATOM 712 C CA . GLY A 1 94 ? -4.838 7.192 16.737 1.00 80.50 94 GLY A CA 1
ATOM 713 C C . GLY A 1 94 ? -5.346 8.461 17.424 1.00 80.50 94 GLY A C 1
ATOM 714 O O . GLY A 1 94 ? -5.686 8.438 18.602 1.00 80.50 94 GLY A O 1
ATOM 715 N N . LEU A 1 95 ? -5.493 9.551 16.664 1.00 82.81 95 LEU A N 1
ATOM 716 C CA . LEU A 1 95 ? -6.008 10.826 17.174 1.00 82.81 95 LEU A CA 1
ATOM 717 C C . LEU A 1 95 ? -7.466 10.747 17.648 1.00 82.81 95 LEU A C 1
ATOM 719 O O . LEU A 1 95 ? -7.853 11.483 18.551 1.00 82.81 95 LEU A O 1
ATOM 723 N N . ARG A 1 96 ? -8.288 9.875 17.052 1.00 78.00 96 ARG A N 1
ATOM 724 C CA . ARG A 1 96 ? -9.689 9.683 17.465 1.00 78.00 96 ARG A CA 1
ATOM 725 C C . ARG A 1 96 ? -9.778 8.978 18.811 1.00 78.00 96 ARG A C 1
ATOM 727 O O . ARG A 1 96 ? -10.533 9.435 19.660 1.00 78.00 96 ARG A O 1
ATOM 734 N N . MET A 1 97 ? -8.950 7.955 19.022 1.00 75.81 97 MET A N 1
ATOM 735 C CA . MET A 1 97 ? -8.868 7.248 20.304 1.00 75.81 97 MET A CA 1
ATOM 736 C C . MET A 1 97 ? -8.407 8.178 21.436 1.00 75.81 97 MET A C 1
ATOM 738 O O . MET A 1 97 ? -9.069 8.245 22.466 1.00 75.81 97 MET A O 1
ATOM 742 N N . SER A 1 98 ? -7.367 8.995 21.220 1.00 71.00 98 SER A N 1
ATOM 743 C CA . SER A 1 98 ? -6.935 9.980 22.230 1.00 71.00 98 SER A CA 1
ATOM 744 C C . SER A 1 98 ? -7.969 11.081 22.510 1.00 71.00 98 SER A C 1
ATOM 746 O O . SER A 1 98 ? -7.905 11.724 23.554 1.00 71.00 98 SER A O 1
ATOM 748 N N . ARG A 1 99 ? -8.929 11.325 21.604 1.00 67.19 99 ARG A N 1
ATOM 749 C CA . ARG A 1 99 ? -10.005 12.306 21.824 1.00 67.19 99 ARG A CA 1
ATOM 750 C C . ARG A 1 99 ? -11.189 11.725 22.600 1.00 67.19 99 ARG A C 1
ATOM 752 O O . ARG A 1 99 ? -11.812 12.460 23.361 1.00 67.19 99 ARG A O 1
ATOM 759 N N . GLU A 1 100 ? -11.483 10.435 22.445 1.00 60.16 100 GLU A N 1
ATOM 760 C CA . GLU A 1 100 ? -12.499 9.751 23.260 1.00 60.16 100 GLU A CA 1
ATOM 761 C C . GLU A 1 100 ? -12.087 9.662 24.735 1.00 60.16 100 GLU A C 1
ATOM 763 O O . GLU A 1 100 ? -12.924 9.899 25.606 1.00 60.16 100 GLU A O 1
ATOM 768 N N . GLU A 1 101 ? -10.801 9.449 25.032 1.00 58.53 101 GLU A N 1
ATOM 769 C CA . GLU A 1 101 ? -10.291 9.488 26.414 1.00 58.53 101 GLU A CA 1
ATOM 770 C C . GLU A 1 101 ? -10.472 10.874 27.067 1.00 58.53 101 GLU A C 1
ATOM 772 O O . GLU A 1 101 ? -10.781 10.967 28.254 1.00 58.53 101 GLU A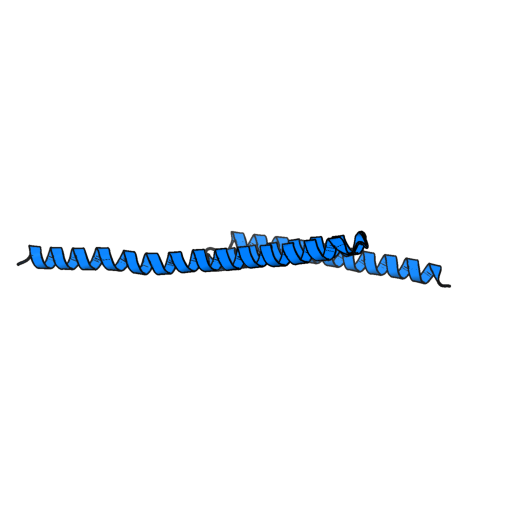 O 1
ATOM 777 N N . GLY A 1 102 ? -10.379 11.958 26.286 1.00 55.06 102 GLY A N 1
ATOM 778 C CA . GLY A 1 102 ? -10.626 13.324 26.765 1.00 55.06 102 GLY A CA 1
ATOM 779 C C . GLY A 1 102 ? -12.107 13.684 26.950 1.00 55.06 102 GLY A C 1
ATOM 780 O O . GLY A 1 102 ? -12.432 14.510 27.800 1.00 55.06 102 GLY A O 1
ATOM 781 N N . MET A 1 103 ? -13.023 13.068 26.192 1.00 53.72 103 MET A N 1
ATOM 782 C CA . MET A 1 103 ? -14.469 13.341 26.288 1.00 53.72 103 MET A CA 1
ATOM 783 C C . MET A 1 103 ? -15.192 12.441 27.307 1.00 53.72 103 MET A C 1
ATOM 785 O O . MET A 1 103 ? -16.205 12.861 27.864 1.00 53.72 103 MET A O 1
ATOM 789 N N . GLY A 1 104 ? -14.671 11.243 27.604 1.00 48.59 104 GLY A N 1
ATOM 790 C CA . GLY A 1 104 ? -15.230 10.342 28.627 1.00 48.59 104 GLY A CA 1
ATOM 791 C C . GLY A 1 104 ? -14.948 10.765 30.077 1.00 48.59 104 GLY A C 1
ATOM 792 O O . GLY A 1 104 ? -15.728 10.450 30.976 1.00 48.59 104 GLY A O 1
ATOM 793 N N . GLY A 1 105 ? -13.867 11.518 30.312 1.00 47.66 105 GLY A N 1
ATOM 794 C CA . GLY A 1 105 ? -13.516 12.047 31.637 1.00 47.66 105 GLY A CA 1
ATOM 795 C C . GLY A 1 105 ? -14.294 13.307 32.038 1.00 47.66 105 GLY A C 1
ATOM 796 O O . GLY A 1 105 ? -14.627 13.476 33.209 1.00 47.66 105 GLY A O 1
ATOM 797 N N . SER A 1 106 ? -14.646 14.167 31.075 1.00 49.72 106 SER A N 1
ATOM 798 C CA . SER A 1 106 ? -15.302 15.455 31.359 1.00 49.72 106 SER A CA 1
ATOM 799 C C . SER A 1 106 ? -16.754 15.293 31.823 1.00 49.72 106 SER A C 1
ATOM 801 O O . SER A 1 106 ? -17.167 15.940 32.776 1.00 49.72 106 SER A O 1
ATOM 803 N N . GLY A 1 107 ? -17.517 14.376 31.215 1.00 47.88 107 GLY A N 1
ATOM 804 C CA . GLY A 1 107 ? -18.927 14.155 31.571 1.00 47.88 107 GLY A CA 1
ATOM 805 C C . GLY A 1 107 ? -19.154 13.381 32.876 1.00 47.88 107 GLY A C 1
ATOM 806 O O . GLY A 1 107 ? -20.291 13.295 33.333 1.00 47.88 107 GLY A O 1
ATOM 807 N N . THR A 1 108 ? -18.102 12.802 33.463 1.00 52.44 108 THR A N 1
ATOM 808 C CA . THR A 1 108 ? -18.173 12.095 34.755 1.00 52.44 108 THR A CA 1
ATOM 809 C C . THR A 1 108 ? -17.806 13.034 35.906 1.00 52.44 108 THR A C 1
ATOM 811 O O . THR A 1 108 ? -18.487 13.032 36.924 1.00 52.44 108 THR A O 1
ATOM 814 N N . ALA A 1 109 ? -16.805 13.903 35.715 1.00 55.6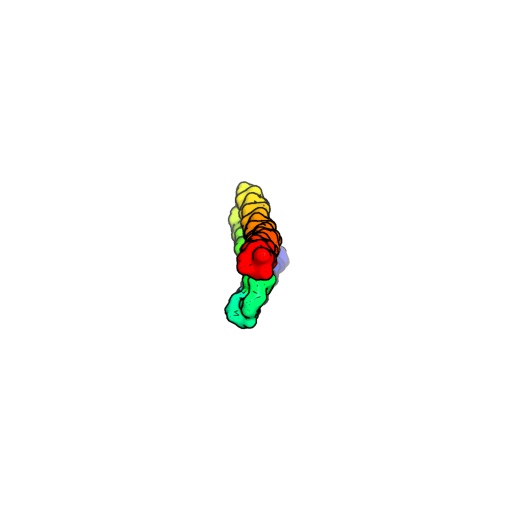6 109 ALA A N 1
ATOM 815 C CA . ALA A 1 109 ? -16.409 14.906 36.705 1.00 55.66 109 ALA A CA 1
ATOM 816 C C . ALA A 1 109 ? -17.469 16.006 36.906 1.00 55.66 109 ALA A C 1
ATOM 818 O O . ALA A 1 109 ? -17.673 16.463 38.026 1.00 55.66 109 ALA A O 1
ATOM 819 N N . GLU A 1 110 ? -18.176 16.402 35.843 1.00 57.94 110 GLU A N 1
ATOM 820 C CA . GLU A 1 110 ? -19.247 17.408 35.919 1.00 57.94 110 GLU A CA 1
ATOM 821 C C . GLU A 1 110 ? -20.477 16.869 36.668 1.00 57.94 110 GLU A C 1
ATOM 823 O O . GLU A 1 110 ? -21.027 17.553 37.525 1.00 57.94 110 GLU A O 1
ATOM 828 N N . LYS A 1 111 ? -20.817 15.589 36.459 1.00 56.91 111 LYS A N 1
ATOM 829 C CA . LYS A 1 111 ? -21.886 14.904 37.203 1.00 56.91 111 LYS A CA 1
ATOM 830 C C . LYS A 1 111 ? -21.534 14.665 38.668 1.00 56.91 111 LYS A C 1
ATOM 832 O O . LYS A 1 111 ? -22.401 14.785 39.523 1.00 56.91 111 LYS A O 1
ATOM 837 N N . GLU A 1 112 ? -20.275 14.345 38.969 1.00 61.91 112 GLU A N 1
ATOM 838 C CA . GLU A 1 112 ? -19.818 14.168 40.352 1.00 61.91 112 GLU A CA 1
ATOM 839 C C . GLU A 1 112 ? -19.802 15.502 41.120 1.00 61.91 112 GLU A C 1
ATOM 841 O O . GLU A 1 112 ? -20.076 15.528 42.320 1.00 61.91 112 GLU A O 1
ATOM 846 N N . ASN A 1 113 ? -19.523 16.619 40.436 1.00 63.38 113 ASN A N 1
ATOM 847 C CA . ASN A 1 113 ? -19.578 17.949 41.038 1.00 63.38 113 ASN A CA 1
ATOM 848 C C . ASN A 1 113 ? -21.026 18.430 41.240 1.00 63.38 113 ASN A C 1
ATOM 850 O O . ASN A 1 113 ? -21.341 18.918 42.320 1.00 63.38 113 ASN A O 1
ATOM 854 N N . GLU A 1 114 ? -21.921 18.210 40.269 1.00 72.00 114 GLU A N 1
ATOM 855 C CA . GLU A 1 114 ? -23.357 18.500 40.422 1.00 72.00 114 GLU A CA 1
ATOM 856 C C . GLU A 1 114 ? -24.016 17.644 41.516 1.00 72.00 114 GLU A C 1
ATOM 858 O O . GLU A 1 114 ? -24.833 18.154 42.275 1.00 72.00 114 GLU A O 1
ATOM 863 N N . GLU A 1 115 ? -23.656 16.361 41.652 1.00 70.88 115 GLU A N 1
ATOM 864 C CA . GLU A 1 115 ? -24.183 15.497 42.720 1.00 70.88 115 GLU A CA 1
ATOM 865 C C . GLU A 1 115 ? -23.695 15.951 44.105 1.00 70.88 115 GLU A C 1
ATOM 867 O O . GLU A 1 115 ? -24.470 15.964 45.061 1.00 70.88 115 GLU A O 1
ATOM 872 N N . LYS A 1 116 ? -22.434 16.390 44.221 1.00 69.38 116 LYS A N 1
ATOM 873 C CA . LYS A 1 116 ? -21.894 16.956 45.470 1.00 69.38 116 LYS A CA 1
ATOM 874 C C . LYS A 1 116 ? -22.508 18.315 45.812 1.00 69.38 116 LYS A C 1
ATOM 876 O O . LYS A 1 116 ? -22.708 18.579 46.993 1.00 69.38 116 LYS A O 1
ATOM 881 N N . GLU A 1 117 ? -22.815 19.152 44.821 1.00 69.06 117 GLU A N 1
ATOM 882 C CA . GLU A 1 117 ? -23.502 20.435 45.034 1.00 69.06 117 GLU A CA 1
ATOM 883 C C . GLU A 1 117 ? -25.000 20.266 45.318 1.00 69.06 117 GLU A C 1
ATOM 885 O O . GLU A 1 117 ? -25.554 21.037 46.090 1.00 69.06 117 GLU A O 1
ATOM 890 N N . ALA A 1 118 ? -25.655 19.244 44.760 1.00 72.56 118 ALA A N 1
ATOM 891 C CA . ALA A 1 118 ? -27.064 18.942 45.027 1.00 72.56 118 ALA A CA 1
ATOM 892 C C . ALA A 1 118 ? -27.307 18.268 46.393 1.00 72.56 118 ALA A C 1
ATOM 894 O O . ALA A 1 118 ? -28.448 18.216 46.855 1.00 72.56 118 ALA A O 1
ATOM 895 N N . LEU A 1 119 ? -26.259 17.719 47.017 1.00 72.81 119 LEU A N 1
ATOM 896 C CA . LEU A 1 119 ? -26.305 17.070 48.334 1.00 72.81 119 LEU A CA 1
ATOM 897 C C . LEU A 1 119 ? -25.856 17.983 49.496 1.00 72.81 119 LEU A C 1
ATOM 899 O O . LEU A 1 119 ? -25.868 17.528 50.644 1.00 72.81 119 LEU A O 1
ATOM 903 N N . LEU A 1 120 ? -25.469 19.233 49.215 1.00 58.97 120 LEU A N 1
ATOM 904 C CA . LEU A 1 120 ? -25.168 20.289 50.196 1.00 58.97 120 LEU A CA 1
ATOM 905 C C . LEU A 1 120 ? -26.347 21.259 50.343 1.00 58.97 120 LEU A C 1
ATOM 907 O O . LEU A 1 120 ? -26.552 21.729 51.487 1.00 58.97 120 LEU A O 1
#

Foldseek 3Di:
DVVVVVVVVVVVVVVVVVVVVVVLVVVLVVLVVQCVPPPDPVSVLVSLLSVLVVVLVVLVVVCVVVVDPVSVVVSVVSNVVSVVVSVVVVVVVVVVVVVVVVVVVPVVVVVVVVVVVVVD

Sequence (120 aa):
MGAKMGAAAEGMFTGVLILSVVILSINMVFCLLRAVLGPRFSDRLIAINMIGTKTVLMIALLIKVFHEDYLVDICLIYALISFLSFVVLTKLLGLRMSREEGMGGSGTAEKENEEKEALL